Protein AF-A0A7I7PAJ8-F1 (afdb_monomer_lite)

Foldseek 3Di:
DADVVVVCCPCCVPQNFAWPDKDWDFAPRQCVVPVDGGWTWIWIWGDGQNDIDIDTHTPPDGDDDDDPDDDPDDDDDDDDDPDDDD

pLDDT: mean 90.93, std 7.52, range [68.06, 98.62]

Radius of gyration: 14.89 Å; chains: 1; bounding box: 30×32×44 Å

Sequence (86 aa):
MSDMEASLRFYRDLLGLDVFFDLQLEGPSMEAVTGDVGARGRMVGGMLGGTVVELLEFAHRGLEPQQHDAKLGYTNISLSVRDLPR

InterPro domains:
  IPR004360 Glyoxalase/fosfomycin resistance/dioxygenase domain [PF00903] (2-58)
  IPR029068 Glyoxalase/Bleomycin resistance protein/Dihydroxybiphenyl dioxygenase [G3DSA:3.10.180.10] (1-86)
  IPR029068 Glyoxalase/Bleomycin resistance protein/Dihydroxybiphenyl dioxygenase [SSF54593] (2-84)

Secondary structure (DSSP, 8-state):
---HHHHHIIIIIIT--EEEEEEEEETHHHHHHH--TT-EEEEEEEEETTEEEEEEEESSSPPPPPP-S--SS--------S----

Structure (mmCIF, N/CA/C/O backbone):
data_AF-A0A7I7PAJ8-F1
#
_entry.id   AF-A0A7I7PAJ8-F1
#
loop_
_atom_site.group_PDB
_atom_site.id
_atom_site.type_symbol
_atom_site.label_atom_id
_atom_site.label_alt_id
_atom_site.label_comp_id
_atom_site.label_asym_id
_atom_site.label_entity_id
_atom_site.label_seq_id
_atom_site.pdbx_PDB_ins_code
_atom_site.Cartn_x
_atom_site.Cartn_y
_atom_site.Cartn_z
_atom_site.occupancy
_atom_site.B_iso_or_equiv
_atom_site.auth_seq_id
_atom_site.auth_comp_id
_atom_site.auth_asym_id
_atom_site.auth_atom_id
_atom_site.pdbx_PDB_model_num
ATOM 1 N N . MET A 1 1 ? 6.498 1.614 -1.060 1.00 90.81 1 MET A N 1
ATOM 2 C CA . MET A 1 1 ? 7.103 1.076 0.170 1.00 90.81 1 MET A CA 1
ATOM 3 C C . MET A 1 1 ? 8.532 0.665 -0.127 1.00 90.81 1 MET A C 1
ATOM 5 O O . MET A 1 1 ? 8.777 0.173 -1.220 1.00 90.81 1 MET A O 1
ATOM 9 N N . SER A 1 2 ? 9.468 0.949 0.782 1.00 92.56 2 SER A N 1
ATOM 10 C CA . SER A 1 2 ? 10.892 0.586 0.641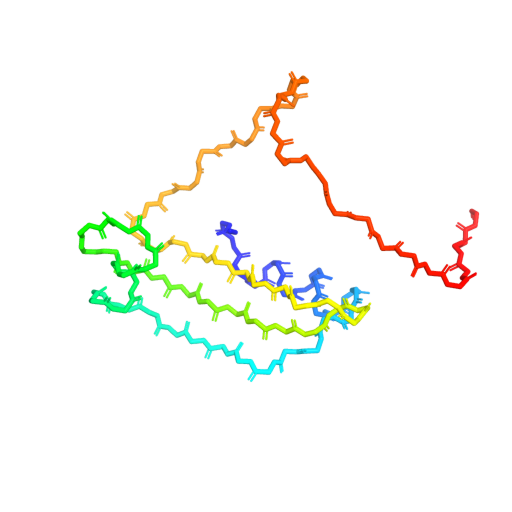 1.00 92.56 2 SER A CA 1
ATOM 11 C C . SER A 1 2 ? 11.243 -0.762 1.279 1.00 92.56 2 SER A C 1
ATOM 13 O O . SER A 1 2 ? 12.337 -1.263 1.056 1.00 92.56 2 SER A O 1
ATOM 15 N N . ASP A 1 3 ? 10.340 -1.289 2.108 1.00 94.25 3 ASP A N 1
ATOM 16 C CA . ASP A 1 3 ? 10.392 -2.625 2.700 1.00 94.25 3 ASP A CA 1
ATOM 17 C C . ASP A 1 3 ? 8.944 -3.124 2.832 1.00 94.25 3 ASP A C 1
ATOM 19 O O . ASP A 1 3 ? 8.148 -2.596 3.627 1.00 94.25 3 ASP A O 1
ATOM 23 N N . MET A 1 4 ? 8.572 -4.096 1.999 1.00 96.88 4 MET A N 1
ATOM 24 C CA . MET A 1 4 ? 7.235 -4.685 2.005 1.00 96.88 4 MET A CA 1
ATOM 25 C C . MET A 1 4 ? 6.944 -5.421 3.314 1.00 96.88 4 MET A C 1
ATOM 27 O O . MET A 1 4 ? 5.850 -5.288 3.855 1.00 96.88 4 MET A O 1
ATOM 31 N N . GLU A 1 5 ? 7.909 -6.140 3.880 1.00 97.50 5 GLU A N 1
ATOM 32 C CA . GLU A 1 5 ? 7.689 -6.918 5.101 1.00 97.50 5 GLU A CA 1
ATOM 33 C C . GLU A 1 5 ? 7.447 -6.007 6.307 1.00 97.50 5 GLU A C 1
ATOM 35 O O . GLU A 1 5 ? 6.567 -6.270 7.129 1.00 97.50 5 GLU A O 1
ATOM 40 N N . ALA A 1 6 ? 8.177 -4.894 6.408 1.00 97.25 6 ALA A N 1
ATOM 41 C CA . ALA A 1 6 ? 7.896 -3.861 7.404 1.00 97.25 6 ALA A CA 1
ATOM 42 C C . ALA A 1 6 ? 6.508 -3.240 7.215 1.00 97.25 6 ALA A C 1
ATOM 44 O O . ALA A 1 6 ? 5.785 -3.027 8.191 1.00 97.25 6 ALA A O 1
ATOM 45 N N . SER A 1 7 ? 6.116 -3.002 5.964 1.00 97.44 7 SER A N 1
ATOM 46 C CA . SER A 1 7 ? 4.804 -2.446 5.635 1.00 97.44 7 SER A CA 1
ATOM 47 C C . SER A 1 7 ? 3.671 -3.410 5.985 1.00 97.44 7 SER A C 1
ATOM 49 O O . SER A 1 7 ? 2.670 -2.976 6.545 1.00 97.44 7 SER A O 1
ATOM 51 N N . LEU A 1 8 ? 3.825 -4.714 5.738 1.00 98.38 8 LEU A N 1
ATOM 52 C CA . LEU A 1 8 ? 2.820 -5.722 6.088 1.00 98.38 8 LEU A CA 1
ATOM 53 C C . LEU A 1 8 ? 2.673 -5.885 7.600 1.00 98.38 8 LEU A C 1
ATOM 55 O O . LEU A 1 8 ? 1.547 -5.943 8.087 1.00 98.38 8 LEU A O 1
ATOM 59 N N . ARG A 1 9 ? 3.769 -5.843 8.367 1.00 98.62 9 ARG A N 1
ATOM 60 C CA . ARG A 1 9 ? 3.671 -5.815 9.838 1.00 98.62 9 ARG A CA 1
ATOM 61 C C . ARG A 1 9 ? 2.838 -4.637 10.348 1.00 98.62 9 ARG A C 1
ATOM 63 O O . ARG A 1 9 ? 2.129 -4.762 11.339 1.00 98.62 9 ARG A O 1
ATOM 70 N N . PHE A 1 10 ? 2.903 -3.491 9.678 1.00 97.50 10 PHE A N 1
ATOM 71 C CA . PHE A 1 10 ? 2.118 -2.325 10.065 1.00 97.50 10 PHE A CA 1
ATOM 72 C C . PHE A 1 10 ? 0.678 -2.387 9.536 1.00 97.50 10 PHE A C 1
ATOM 74 O O . PHE A 1 10 ? -0.278 -2.369 10.305 1.00 97.50 10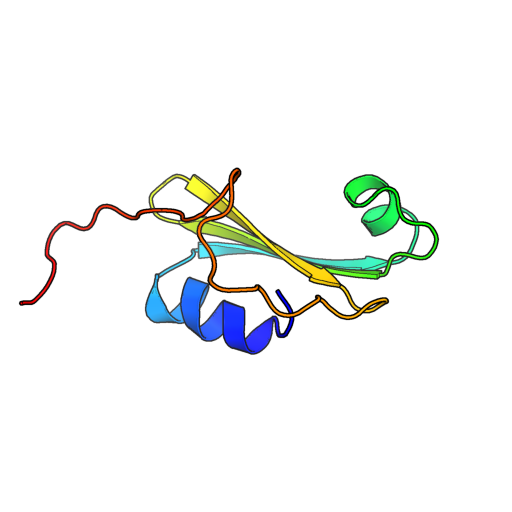 PHE A O 1
ATOM 81 N N . TYR A 1 11 ? 0.488 -2.482 8.223 1.00 97.62 11 TYR A N 1
ATOM 82 C CA . TYR A 1 11 ? -0.843 -2.380 7.632 1.00 97.62 11 TYR A CA 1
ATOM 83 C C . TYR A 1 11 ? -1.687 -3.636 7.849 1.00 97.62 11 TYR A C 1
ATOM 85 O O . TYR A 1 11 ? -2.854 -3.509 8.202 1.00 97.62 11 TYR A O 1
ATOM 93 N N . ARG A 1 12 ? -1.121 -4.836 7.680 1.00 97.81 12 ARG A N 1
ATOM 94 C CA . ARG A 1 12 ? -1.845 -6.104 7.867 1.00 97.81 12 ARG A CA 1
ATOM 95 C C . ARG A 1 12 ? -1.940 -6.463 9.342 1.00 97.81 12 ARG A C 1
ATOM 97 O O . ARG A 1 12 ? -3.044 -6.590 9.856 1.00 97.81 12 ARG A O 1
ATOM 104 N N . ASP A 1 13 ? -0.802 -6.587 10.024 1.00 98.06 13 ASP A N 1
ATOM 105 C CA . ASP A 1 13 ? -0.800 -7.170 11.373 1.00 98.06 13 ASP A CA 1
ATOM 106 C C . ASP A 1 13 ? -1.296 -6.187 12.445 1.00 98.06 13 ASP A C 1
ATOM 10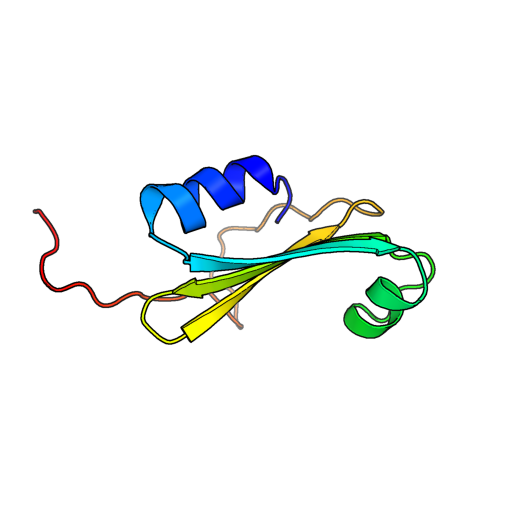8 O O . ASP A 1 13 ? -2.006 -6.597 13.360 1.00 98.06 13 ASP A O 1
ATOM 112 N N . LEU A 1 14 ? -0.953 -4.895 12.338 1.00 96.56 14 LEU A N 1
ATOM 113 C CA . LEU A 1 14 ? -1.354 -3.887 13.327 1.00 96.56 14 LEU A CA 1
ATOM 114 C C . LEU A 1 14 ? -2.676 -3.192 12.974 1.00 96.56 14 LEU A C 1
ATOM 116 O O . LEU A 1 14 ? -3.519 -3.016 13.851 1.00 96.56 14 LEU A O 1
ATOM 120 N N . LEU A 1 15 ? -2.862 -2.774 11.718 1.00 95.50 15 LEU A N 1
ATOM 121 C CA . LEU A 1 15 ? -4.057 -2.024 11.302 1.00 95.50 15 LEU A CA 1
ATOM 122 C C . LEU A 1 15 ? -5.188 -2.901 10.746 1.00 95.50 15 LEU A C 1
ATOM 124 O O . LEU A 1 15 ? -6.306 -2.408 10.601 1.00 95.50 15 LEU A O 1
ATOM 128 N N . GLY A 1 16 ? -4.938 -4.185 10.480 1.00 96.31 16 GLY A N 1
ATOM 129 C CA . GLY A 1 16 ? -5.967 -5.128 10.041 1.00 96.31 16 GLY A CA 1
ATOM 130 C C . GLY A 1 16 ? -6.322 -5.040 8.555 1.00 96.31 16 GLY A C 1
ATOM 131 O O . GLY A 1 16 ? -7.478 -5.252 8.199 1.00 96.31 16 GLY A O 1
ATOM 132 N N . LEU A 1 17 ? -5.359 -4.712 7.687 1.00 98.06 17 LEU A N 1
ATOM 133 C CA . LEU A 1 17 ? -5.515 -4.828 6.234 1.00 98.06 17 LEU A CA 1
ATOM 134 C C . LEU A 1 17 ? -5.773 -6.295 5.863 1.00 98.06 17 LEU A C 1
ATOM 136 O O . LEU A 1 17 ? -4.898 -7.144 6.030 1.00 98.06 17 LEU A O 1
ATOM 140 N N . ASP A 1 18 ? -6.953 -6.569 5.317 1.00 98.25 18 ASP A N 1
ATOM 141 C CA . ASP A 1 18 ? -7.340 -7.888 4.825 1.00 98.25 18 ASP A CA 1
ATOM 142 C C . ASP A 1 18 ? -6.815 -8.084 3.399 1.00 98.25 18 ASP A C 1
ATOM 144 O O . ASP A 1 18 ? -7.369 -7.550 2.436 1.00 98.25 18 ASP A O 1
ATOM 148 N N . VAL A 1 19 ? -5.681 -8.773 3.275 1.00 98.50 19 VAL A N 1
ATOM 149 C CA . VAL A 1 19 ? -4.969 -8.959 2.005 1.00 98.50 19 VAL A CA 1
ATOM 150 C C . VAL A 1 19 ? -5.709 -9.963 1.127 1.00 98.50 19 VAL A C 1
ATOM 152 O O . VAL A 1 19 ? -5.851 -11.127 1.494 1.00 98.50 19 VAL A O 1
ATOM 155 N N . PHE A 1 20 ? -6.096 -9.534 -0.075 1.00 97.94 20 PHE A N 1
ATOM 156 C CA . PHE A 1 20 ? -6.735 -10.400 -1.070 1.00 97.94 20 PHE A CA 1
ATOM 157 C C . PHE A 1 20 ? -5.890 -10.620 -2.333 1.00 97.94 20 PHE A C 1
ATOM 159 O O . PHE A 1 20 ? -6.240 -11.476 -3.146 1.00 97.94 20 PHE A O 1
ATOM 166 N N . PHE A 1 21 ? -4.761 -9.920 -2.498 1.00 97.31 21 PHE A N 1
ATOM 167 C CA . PHE A 1 21 ? -3.727 -10.309 -3.461 1.00 97.31 21 PHE A CA 1
ATOM 168 C C . PHE A 1 21 ? -2.318 -9.898 -3.021 1.00 97.31 21 PHE A C 1
ATOM 170 O O . PHE A 1 21 ? -2.126 -8.885 -2.351 1.00 97.31 21 PHE A O 1
ATOM 177 N N . ASP A 1 22 ? -1.331 -10.674 -3.466 1.00 97.75 22 ASP A N 1
ATOM 178 C CA . ASP A 1 22 ? 0.102 -10.434 -3.293 1.00 97.75 22 ASP A CA 1
ATOM 179 C C . ASP A 1 22 ? 0.819 -10.967 -4.537 1.00 97.75 22 ASP A C 1
ATOM 181 O O . ASP A 1 22 ? 0.801 -12.170 -4.809 1.00 97.75 22 ASP A O 1
ATOM 185 N N . LEU A 1 23 ? 1.362 -10.062 -5.346 1.00 95.62 23 LEU A N 1
ATOM 186 C CA . LEU A 1 23 ? 1.899 -10.363 -6.667 1.00 95.62 23 LEU A CA 1
ATOM 187 C C . LEU A 1 23 ? 3.323 -9.834 -6.798 1.00 95.62 23 LEU A C 1
ATOM 189 O O . LEU A 1 23 ? 3.593 -8.662 -6.530 1.00 95.62 23 LEU A O 1
ATOM 193 N N . GLN A 1 24 ? 4.214 -10.685 -7.305 1.00 94.75 24 GLN A N 1
ATOM 194 C CA . GLN A 1 24 ? 5.465 -10.223 -7.894 1.00 94.75 24 GLN A CA 1
ATOM 195 C C . GLN A 1 24 ? 5.193 -9.748 -9.319 1.00 94.75 24 GLN A C 1
ATOM 197 O O . GLN A 1 24 ? 4.542 -10.442 -10.101 1.00 94.75 24 GLN A O 1
ATOM 202 N N . LEU A 1 25 ? 5.673 -8.551 -9.638 1.00 92.50 25 LEU A N 1
ATOM 203 C CA . LEU A 1 25 ? 5.472 -7.895 -10.920 1.00 92.50 25 LEU A CA 1
ATOM 204 C C . LEU A 1 25 ? 6.821 -7.699 -11.606 1.00 92.50 25 LEU A C 1
ATOM 206 O O . LEU A 1 25 ? 7.749 -7.125 -11.032 1.00 92.50 25 LEU A O 1
ATOM 210 N N . GLU A 1 26 ? 6.911 -8.129 -12.860 1.00 89.81 26 GLU A N 1
ATOM 211 C CA . GLU A 1 26 ? 8.124 -8.026 -13.667 1.00 89.81 26 GLU A CA 1
ATOM 212 C C . GLU A 1 26 ? 7.792 -7.568 -15.087 1.00 89.81 26 GLU A C 1
ATOM 214 O O . GLU A 1 26 ? 6.826 -8.033 -15.698 1.00 89.81 26 GLU A O 1
ATOM 219 N N . GLY A 1 27 ? 8.616 -6.662 -15.618 1.00 88.19 27 GLY A N 1
ATOM 220 C CA . GLY A 1 27 ? 8.528 -6.203 -16.999 1.00 88.19 27 GLY A CA 1
ATOM 221 C C . GLY A 1 27 ? 7.137 -5.642 -17.316 1.00 88.19 27 GLY A C 1
ATOM 222 O O . GLY A 1 27 ? 6.680 -4.757 -16.585 1.00 88.19 27 GLY A O 1
ATOM 223 N N . PRO A 1 28 ? 6.423 -6.160 -18.337 1.00 88.94 28 PRO A N 1
ATOM 224 C CA . PRO A 1 28 ? 5.193 -5.549 -18.843 1.00 88.94 28 PRO A CA 1
ATOM 225 C C . PRO A 1 28 ? 4.117 -5.261 -17.788 1.00 88.94 28 PRO A C 1
ATOM 227 O O . PRO A 1 28 ? 3.412 -4.259 -17.891 1.00 88.94 28 PRO A O 1
ATOM 230 N N . SER A 1 29 ? 3.974 -6.111 -16.763 1.00 86.62 29 SER A N 1
ATOM 231 C CA . SER A 1 29 ? 2.938 -5.926 -15.739 1.00 86.62 29 SER A CA 1
ATOM 232 C C . SER A 1 29 ? 3.236 -4.754 -14.806 1.00 86.62 29 SER A C 1
ATOM 234 O O . SER A 1 29 ? 2.318 -4.052 -14.393 1.00 86.62 29 SER A O 1
ATOM 236 N N . MET A 1 30 ? 4.510 -4.530 -14.475 1.00 90.81 30 MET A N 1
ATOM 237 C CA . MET A 1 30 ? 4.923 -3.395 -13.651 1.00 90.81 30 MET A CA 1
ATOM 238 C C . MET A 1 30 ? 5.038 -2.128 -14.502 1.00 90.81 30 MET A C 1
ATOM 240 O O . MET A 1 30 ? 4.569 -1.075 -14.088 1.00 90.81 30 MET A O 1
ATOM 244 N N . GLU A 1 31 ? 5.590 -2.245 -15.711 1.00 92.44 31 GLU A N 1
ATOM 245 C CA . GLU A 1 31 ? 5.695 -1.161 -16.694 1.00 92.44 31 GLU A CA 1
ATOM 246 C C . GLU A 1 31 ? 4.336 -0.513 -16.976 1.00 92.44 31 GLU A C 1
ATOM 248 O O . GLU A 1 31 ? 4.237 0.710 -17.023 1.00 92.44 31 GLU A O 1
ATOM 253 N N . ALA A 1 32 ? 3.270 -1.311 -17.098 1.00 88.00 32 ALA A N 1
ATOM 254 C CA . ALA A 1 32 ? 1.917 -0.800 -17.309 1.00 88.00 32 ALA A CA 1
ATOM 255 C C . ALA A 1 32 ? 1.396 0.055 -16.138 1.00 88.00 32 ALA A C 1
ATOM 257 O O . ALA A 1 32 ? 0.600 0.967 -16.352 1.00 88.00 32 ALA A O 1
ATOM 258 N N . VAL A 1 33 ? 1.838 -0.226 -14.908 1.00 85.12 33 VAL A N 1
ATOM 259 C CA . VAL A 1 33 ? 1.433 0.505 -13.696 1.00 85.12 33 VAL A CA 1
ATOM 260 C C . VAL A 1 33 ? 2.288 1.755 -13.494 1.00 85.12 33 VAL A C 1
ATOM 262 O O . VAL A 1 33 ? 1.795 2.780 -13.026 1.00 85.12 33 VAL A O 1
ATOM 265 N N . THR A 1 34 ? 3.579 1.679 -13.818 1.00 87.56 34 THR A N 1
ATOM 266 C CA . THR A 1 34 ? 4.566 2.704 -13.452 1.00 87.56 34 THR A CA 1
ATOM 267 C C . THR A 1 34 ? 4.947 3.631 -14.600 1.00 87.56 34 THR A C 1
ATOM 269 O O . THR A 1 34 ? 5.435 4.730 -14.346 1.00 87.56 34 THR A O 1
ATOM 272 N N . GLY A 1 35 ? 4.760 3.194 -15.848 1.00 89.69 35 GLY A N 1
ATOM 273 C CA . GLY A 1 35 ? 5.275 3.862 -17.043 1.00 89.69 35 GLY A CA 1
ATOM 274 C C . GLY A 1 35 ? 6.800 3.793 -17.196 1.00 89.69 35 GLY A C 1
ATOM 275 O O . GLY A 1 35 ? 7.347 4.513 -18.028 1.00 89.69 35 GLY A O 1
ATOM 276 N N . ASP A 1 36 ? 7.488 2.969 -16.400 1.00 89.56 36 ASP A N 1
ATOM 277 C CA . ASP A 1 36 ? 8.953 2.886 -16.357 1.00 89.56 36 ASP A CA 1
ATOM 278 C C . ASP A 1 36 ? 9.450 1.562 -16.945 1.00 89.56 36 ASP A C 1
ATOM 280 O O . ASP A 1 36 ? 9.063 0.498 -16.465 1.00 89.56 36 ASP A O 1
ATOM 284 N N . VAL A 1 37 ? 10.293 1.624 -17.980 1.00 90.44 37 VAL A N 1
ATOM 285 C CA . VAL A 1 37 ? 10.762 0.457 -18.747 1.00 90.44 37 VAL A CA 1
ATOM 286 C C . VAL A 1 37 ? 11.692 -0.411 -17.900 1.00 90.44 37 VAL A C 1
ATOM 288 O O . VAL A 1 37 ? 12.630 0.076 -17.274 1.00 90.44 37 VAL A O 1
ATOM 291 N N . GLY A 1 38 ? 11.473 -1.726 -17.914 1.00 89.00 38 GLY A N 1
ATOM 292 C CA . GLY A 1 38 ? 12.219 -2.674 -17.092 1.00 89.00 38 GLY A CA 1
ATOM 293 C C . GLY A 1 38 ? 11.811 -2.649 -15.619 1.00 89.00 38 GLY A C 1
ATOM 294 O O . GLY A 1 38 ? 12.531 -3.194 -14.773 1.00 89.00 38 GLY A O 1
ATOM 295 N N . ALA A 1 39 ? 10.674 -2.026 -15.292 1.00 92.25 39 ALA A N 1
ATOM 296 C CA . ALA A 1 39 ? 10.181 -1.993 -13.933 1.00 92.25 39 ALA A CA 1
ATOM 297 C C . ALA A 1 39 ? 9.918 -3.410 -13.404 1.00 92.25 39 ALA A C 1
ATOM 299 O O . ALA A 1 39 ? 9.393 -4.301 -14.070 1.00 92.25 39 ALA A O 1
ATOM 300 N N . ARG A 1 40 ? 10.295 -3.600 -12.146 1.00 94.50 40 ARG A N 1
ATOM 301 C CA . ARG A 1 40 ? 10.014 -4.794 -11.345 1.00 94.50 40 ARG A CA 1
ATOM 302 C C . ARG A 1 40 ? 9.727 -4.409 -9.905 1.00 94.50 40 ARG A C 1
ATOM 304 O O . ARG A 1 40 ? 10.230 -3.377 -9.432 1.00 94.50 40 ARG A O 1
ATOM 311 N N . GLY A 1 41 ? 8.955 -5.229 -9.213 1.00 94.75 41 GLY A N 1
ATOM 312 C CA . GLY A 1 41 ? 8.525 -4.943 -7.856 1.00 94.75 41 GLY A CA 1
ATOM 313 C C . GLY A 1 41 ? 7.528 -5.952 -7.311 1.00 94.75 41 GLY A C 1
ATOM 314 O O . GLY A 1 41 ? 7.267 -6.980 -7.927 1.00 94.75 41 GLY A O 1
ATOM 315 N N . ARG A 1 42 ? 6.949 -5.611 -6.164 1.00 95.44 42 ARG A N 1
ATOM 316 C CA . ARG A 1 42 ? 5.898 -6.383 -5.500 1.00 95.44 42 ARG A CA 1
ATOM 317 C C . ARG A 1 42 ? 4.701 -5.487 -5.248 1.00 95.44 42 ARG A C 1
ATOM 319 O O . ARG A 1 42 ? 4.867 -4.336 -4.838 1.00 95.44 42 ARG A O 1
ATOM 326 N N . MET A 1 43 ? 3.507 -6.014 -5.468 1.00 96.06 43 MET A N 1
ATOM 327 C CA . MET A 1 43 ? 2.256 -5.324 -5.196 1.00 96.06 43 MET A CA 1
ATOM 328 C C . MET A 1 43 ? 1.394 -6.177 -4.274 1.00 96.06 43 MET A C 1
ATOM 330 O O . MET A 1 43 ? 1.104 -7.330 -4.584 1.00 96.06 43 MET A O 1
ATOM 334 N N . VAL A 1 44 ? 0.974 -5.597 -3.154 1.00 98.12 44 VAL A N 1
ATOM 335 C CA . VAL A 1 44 ? 0.073 -6.246 -2.199 1.00 98.12 44 VAL A CA 1
ATOM 336 C C . VAL A 1 44 ? -1.155 -5.378 -2.021 1.00 98.12 44 VAL A C 1
ATOM 338 O O . VAL A 1 44 ? -1.025 -4.200 -1.693 1.00 98.12 44 VAL A O 1
ATOM 341 N N . GLY A 1 45 ? -2.337 -5.950 -2.222 1.00 98.06 45 GLY A N 1
ATOM 342 C CA . GLY A 1 45 ? -3.596 -5.234 -2.081 1.00 98.06 45 GLY A CA 1
ATOM 343 C C . GLY A 1 45 ? -4.556 -5.922 -1.132 1.00 98.06 45 GLY A C 1
ATOM 344 O O . GLY A 1 45 ? -4.614 -7.151 -1.023 1.00 98.06 45 GLY A O 1
ATOM 345 N N . GLY A 1 46 ? -5.309 -5.093 -0.423 1.00 98.25 46 GLY A N 1
ATOM 346 C CA . GLY A 1 46 ? -6.245 -5.547 0.586 1.00 98.25 46 GLY A CA 1
ATOM 347 C C . GLY A 1 46 ? -7.338 -4.535 0.887 1.00 98.25 46 GLY A C 1
ATOM 348 O O . GLY A 1 46 ? -7.352 -3.421 0.361 1.00 98.25 46 GLY A O 1
ATOM 349 N N . MET A 1 47 ? -8.262 -4.939 1.752 1.00 97.94 47 MET A N 1
ATOM 350 C CA . MET A 1 47 ? -9.340 -4.102 2.263 1.00 97.94 47 MET A CA 1
ATOM 351 C C . MET A 1 47 ? -8.988 -3.588 3.661 1.00 97.94 47 MET A C 1
ATOM 353 O O . MET A 1 47 ? -8.668 -4.369 4.553 1.00 97.94 47 MET A O 1
ATOM 357 N N . LEU A 1 48 ? -9.083 -2.278 3.877 1.00 96.25 48 LEU A N 1
ATOM 358 C CA . LEU A 1 48 ? -8.877 -1.638 5.173 1.00 96.25 48 LEU A CA 1
ATOM 359 C C . LEU A 1 48 ? -10.018 -0.660 5.444 1.00 96.25 48 LEU A C 1
ATOM 361 O O . LEU A 1 48 ? -10.180 0.336 4.742 1.00 96.25 48 LEU A O 1
ATOM 365 N N . GLY A 1 49 ? -10.847 -0.958 6.447 1.00 91.88 49 GLY A N 1
ATOM 366 C CA . GLY A 1 49 ? -11.971 -0.090 6.817 1.00 91.88 49 GLY A CA 1
ATOM 367 C C . GLY A 1 49 ? -12.968 0.166 5.677 1.00 91.88 49 GLY A C 1
ATOM 368 O O . GLY A 1 49 ? -13.528 1.254 5.591 1.00 91.88 49 GLY A O 1
ATOM 369 N N . GLY A 1 50 ? -13.156 -0.802 4.772 1.00 93.50 50 GLY A N 1
ATOM 370 C CA . GLY A 1 50 ? -14.027 -0.660 3.598 1.00 93.50 50 GLY A CA 1
ATOM 371 C C . GLY A 1 50 ? -13.396 0.076 2.408 1.00 93.50 50 GLY A C 1
ATOM 372 O O . GLY A 1 50 ? -14.080 0.305 1.415 1.00 93.50 50 GLY A O 1
ATOM 373 N N . THR A 1 51 ? -12.108 0.426 2.488 1.00 95.19 51 THR A N 1
ATOM 374 C CA . THR A 1 51 ? -11.335 1.017 1.387 1.00 95.19 51 THR A CA 1
ATOM 375 C C . THR A 1 51 ? -10.282 0.038 0.883 1.00 95.19 51 THR A C 1
ATOM 377 O O . THR A 1 51 ? -9.589 -0.592 1.680 1.00 95.19 51 THR A O 1
ATOM 380 N N . VAL A 1 52 ? -10.126 -0.070 -0.438 1.00 97.38 52 VAL A N 1
ATOM 381 C CA . VAL A 1 52 ? -9.018 -0.830 -1.030 1.00 97.38 52 VAL A CA 1
ATOM 382 C C . VAL A 1 52 ? -7.724 -0.032 -0.891 1.00 97.38 52 VAL A C 1
ATOM 384 O O . VAL A 1 52 ? -7.668 1.138 -1.270 1.00 97.38 52 VAL A O 1
ATOM 387 N N . VAL A 1 53 ? -6.688 -0.674 -0.356 1.00 97.00 53 VAL A N 1
ATOM 388 C CA . VAL A 1 53 ? -5.341 -0.113 -0.224 1.00 97.00 53 VAL A CA 1
ATOM 389 C C . VAL A 1 53 ? -4.359 -1.019 -0.948 1.00 97.00 53 VAL A C 1
ATOM 391 O O . VAL A 1 53 ? -4.342 -2.228 -0.720 1.00 97.00 53 VAL A O 1
ATOM 394 N N . GLU A 1 54 ? -3.518 -0.417 -1.786 1.00 96.81 54 GLU A N 1
ATOM 395 C CA . GLU A 1 54 ? -2.451 -1.098 -2.517 1.00 96.81 54 GLU A CA 1
ATOM 396 C C . GLU A 1 54 ? -1.083 -0.597 -2.045 1.00 96.81 54 GLU A C 1
ATOM 398 O O . GLU A 1 54 ? -0.793 0.603 -2.026 1.00 96.81 54 GLU A O 1
ATOM 403 N N . LEU A 1 55 ? -0.223 -1.534 -1.656 1.00 96.19 55 LEU A N 1
ATOM 404 C CA . LEU A 1 55 ? 1.165 -1.303 -1.290 1.00 96.19 55 LEU A CA 1
ATOM 405 C C . LEU A 1 55 ? 2.043 -1.709 -2.471 1.00 96.19 55 LEU A C 1
ATOM 407 O O . LEU A 1 55 ? 2.024 -2.863 -2.894 1.00 96.19 55 LEU A O 1
ATOM 411 N N . LEU A 1 56 ? 2.837 -0.768 -2.981 1.00 94.94 56 LEU A N 1
ATOM 412 C CA . LEU A 1 56 ? 3.754 -1.006 -4.095 1.00 94.94 56 LEU A CA 1
ATOM 413 C C . LEU A 1 56 ? 5.206 -0.878 -3.634 1.00 94.94 56 LEU A C 1
ATOM 415 O O . LEU A 1 56 ? 5.597 0.167 -3.107 1.00 94.94 56 LEU A O 1
ATOM 419 N N . GLU A 1 57 ? 6.011 -1.913 -3.842 1.00 94.62 57 GLU A N 1
ATOM 420 C CA . GLU A 1 57 ? 7.460 -1.912 -3.632 1.00 94.62 57 GLU A CA 1
ATOM 421 C C . GLU A 1 57 ? 8.185 -1.977 -4.975 1.00 94.62 57 GLU A C 1
ATOM 423 O O . GLU A 1 57 ? 7.832 -2.766 -5.848 1.00 94.62 57 GLU A O 1
ATOM 428 N N . PHE A 1 58 ? 9.211 -1.142 -5.140 1.00 93.56 58 PHE A N 1
ATOM 429 C CA . PHE A 1 58 ? 10.018 -1.087 -6.35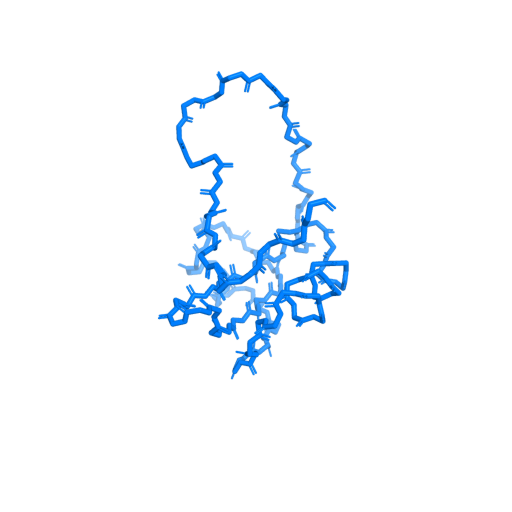3 1.00 93.56 58 PHE A CA 1
ATOM 430 C C . PHE A 1 58 ? 11.341 -1.823 -6.130 1.00 93.56 58 PH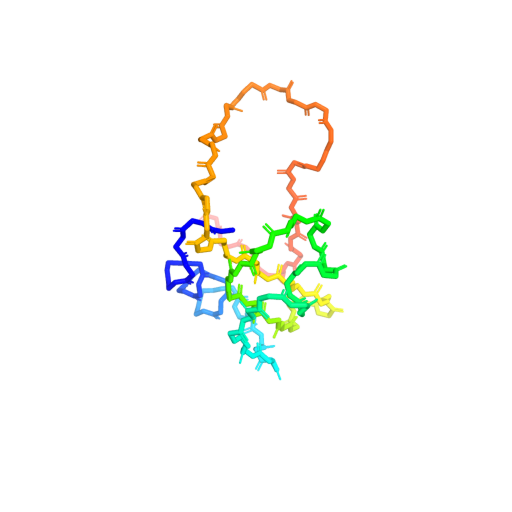E A C 1
ATOM 432 O O . PHE A 1 58 ? 12.120 -1.443 -5.265 1.00 93.56 58 PHE A O 1
ATOM 439 N N . ALA A 1 59 ? 11.628 -2.837 -6.949 1.00 91.25 59 ALA A N 1
ATOM 440 C CA . ALA A 1 59 ? 12.870 -3.617 -6.872 1.00 91.25 59 ALA A CA 1
ATOM 441 C C . ALA A 1 59 ? 13.954 -3.150 -7.867 1.00 91.25 59 ALA A C 1
ATOM 443 O O . ALA A 1 59 ? 15.064 -3.687 -7.902 1.00 91.25 59 ALA A O 1
ATOM 444 N N . HIS A 1 60 ? 13.631 -2.185 -8.731 1.00 86.38 60 HIS A N 1
ATOM 445 C CA . HIS A 1 60 ? 14.545 -1.634 -9.739 1.00 86.38 60 HIS A CA 1
ATOM 446 C C . HIS A 1 60 ? 15.134 -0.274 -9.357 1.00 86.3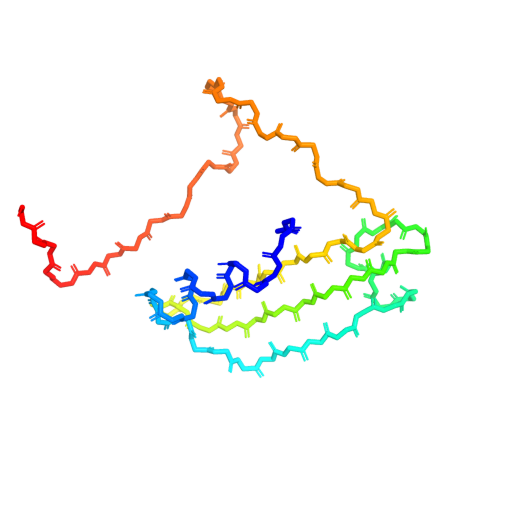8 60 HIS A C 1
ATOM 448 O O . HIS A 1 60 ? 16.105 0.156 -9.972 1.00 86.38 60 HIS A O 1
ATOM 454 N N . ARG A 1 61 ? 14.573 0.395 -8.344 1.00 85.25 61 ARG A N 1
ATOM 455 C CA . ARG A 1 61 ? 15.033 1.700 -7.869 1.00 85.25 61 ARG A CA 1
ATOM 456 C C . ARG A 1 61 ? 14.783 1.853 -6.376 1.00 85.25 61 ARG A C 1
ATOM 458 O O . ARG A 1 61 ? 13.820 1.301 -5.850 1.00 85.25 61 ARG A O 1
ATOM 465 N N . GLY A 1 62 ? 15.620 2.651 -5.722 1.00 82.12 62 GLY A N 1
ATOM 466 C CA . GLY A 1 62 ? 15.339 3.132 -4.374 1.00 82.12 62 GLY A CA 1
ATOM 467 C C . GLY A 1 62 ? 14.188 4.140 -4.368 1.00 82.12 62 GLY A C 1
ATOM 468 O O . GLY A 1 62 ? 13.892 4.792 -5.375 1.00 82.12 62 GLY A O 1
ATOM 469 N N . LEU A 1 63 ? 13.540 4.271 -3.214 1.00 83.88 63 LEU A N 1
ATOM 470 C CA . LEU A 1 63 ? 12.688 5.417 -2.924 1.00 83.88 63 LEU A CA 1
ATOM 471 C C . LEU A 1 63 ? 13.545 6.491 -2.262 1.00 83.88 63 LEU A C 1
ATOM 473 O O . LEU A 1 63 ? 14.273 6.200 -1.314 1.00 83.88 63 LEU A O 1
ATOM 477 N N . GLU A 1 64 ? 13.438 7.722 -2.751 1.00 80.62 64 GLU A N 1
ATOM 478 C CA . GLU A 1 64 ? 14.062 8.859 -2.082 1.00 80.62 64 GLU A CA 1
ATOM 479 C C . GLU A 1 64 ? 13.420 9.063 -0.701 1.00 80.62 64 GLU A C 1
ATOM 481 O O . GLU A 1 64 ? 12.189 8.982 -0.586 1.00 80.62 64 GLU A O 1
ATOM 486 N N . PRO A 1 65 ? 14.213 9.336 0.352 1.00 76.12 65 PRO A N 1
ATOM 487 C CA . PRO A 1 65 ? 13.677 9.638 1.669 1.00 76.12 65 PRO A CA 1
ATOM 488 C C . PRO A 1 65 ? 12.691 10.804 1.607 1.00 76.12 65 PRO A C 1
ATOM 490 O O . PRO A 1 65 ? 12.957 11.850 1.006 1.00 76.12 65 PRO A O 1
ATOM 493 N N . GLN A 1 66 ? 11.542 10.644 2.260 1.00 69.69 66 GLN A N 1
ATOM 494 C CA . GLN A 1 66 ? 10.557 11.711 2.319 1.00 69.69 66 GLN A CA 1
ATOM 495 C C . GLN A 1 66 ? 11.084 12.853 3.197 1.00 69.69 66 GLN A C 1
ATOM 497 O O . GLN A 1 66 ? 11.404 12.666 4.367 1.00 69.69 66 GLN A O 1
ATOM 502 N N . GLN A 1 67 ? 11.167 14.054 2.629 1.00 70.50 67 GLN A N 1
ATOM 503 C CA . GLN A 1 67 ? 11.492 15.263 3.387 1.00 70.50 67 GLN A CA 1
ATOM 504 C C . GLN A 1 67 ? 10.248 15.722 4.163 1.00 70.50 67 GLN A C 1
ATOM 506 O O . GLN A 1 67 ? 9.178 15.850 3.567 1.00 70.50 67 GLN A O 1
ATOM 511 N N . HIS A 1 68 ? 10.400 15.988 5.462 1.00 68.06 68 HIS A N 1
ATOM 512 C CA . HIS A 1 68 ? 9.315 16.298 6.409 1.00 68.06 68 HIS A CA 1
ATOM 513 C C . HIS A 1 68 ? 8.790 17.748 6.356 1.00 68.06 68 HIS A C 1
ATOM 515 O O . HIS A 1 68 ? 8.103 18.189 7.277 1.00 68.06 68 HIS A O 1
ATOM 521 N N . ASP A 1 69 ? 9.085 18.494 5.294 1.00 77.69 69 ASP A N 1
ATOM 522 C CA . ASP A 1 69 ? 8.561 19.850 5.121 1.00 77.69 69 ASP A CA 1
ATOM 523 C C . ASP A 1 69 ? 7.087 19.820 4.693 1.00 77.69 69 ASP A C 1
ATOM 525 O O . ASP A 1 69 ? 6.597 18.828 4.149 1.00 77.69 69 ASP A O 1
ATOM 529 N N . ALA A 1 70 ? 6.362 20.921 4.908 1.00 71.75 70 ALA A N 1
ATOM 530 C CA . ALA A 1 70 ? 4.983 21.055 4.447 1.00 71.75 70 ALA A CA 1
ATOM 531 C C . ALA A 1 70 ? 4.925 20.959 2.911 1.00 71.75 70 ALA A C 1
ATOM 533 O O . ALA A 1 70 ? 5.245 21.916 2.203 1.00 71.75 70 ALA A O 1
ATOM 534 N N . LYS A 1 71 ? 4.529 19.792 2.390 1.00 73.19 71 LYS A N 1
ATOM 535 C CA . LYS A 1 71 ? 4.397 19.539 0.949 1.00 73.19 71 LYS A CA 1
ATOM 536 C C . LYS A 1 71 ? 2.934 19.582 0.512 1.00 73.19 71 LYS A C 1
ATOM 538 O O . LYS A 1 71 ? 2.043 19.107 1.213 1.00 73.19 71 LYS A O 1
ATOM 543 N N . LEU A 1 72 ? 2.703 20.131 -0.678 1.00 83.69 72 LEU A N 1
ATOM 544 C CA . LEU A 1 72 ? 1.437 19.996 -1.400 1.00 83.69 72 LEU A CA 1
ATOM 545 C C . LEU A 1 72 ? 1.318 18.570 -1.966 1.00 83.69 72 LEU A C 1
ATOM 547 O O . LEU A 1 72 ? 2.320 17.994 -2.388 1.00 83.69 72 LEU A O 1
ATOM 551 N N . GLY A 1 73 ? 0.101 18.023 -2.007 1.00 86.62 73 GLY A N 1
ATOM 552 C CA . GLY A 1 73 ? -0.188 16.682 -2.531 1.00 86.62 73 GLY A CA 1
ATOM 553 C C . GLY A 1 73 ? -0.805 15.749 -1.487 1.00 86.62 73 GLY A C 1
ATOM 554 O O . GLY A 1 73 ? -1.365 16.205 -0.490 1.00 86.62 73 GLY A O 1
ATOM 555 N N . TYR A 1 74 ? -0.718 14.436 -1.722 1.00 86.06 74 TYR A N 1
ATOM 556 C CA . TYR A 1 74 ? -1.170 13.424 -0.764 1.00 86.06 74 TYR A CA 1
ATOM 557 C C . TYR A 1 74 ? -0.227 13.371 0.441 1.00 86.06 74 TYR A C 1
ATOM 559 O O . TYR A 1 74 ? 0.974 13.160 0.285 1.00 86.06 74 TYR A O 1
ATOM 567 N N . THR A 1 75 ? -0.772 13.561 1.643 1.00 86.00 75 THR A N 1
ATOM 568 C CA . THR A 1 75 ? 0.024 13.659 2.879 1.00 86.00 75 THR A CA 1
ATOM 569 C C . THR A 1 75 ? -0.260 12.537 3.865 1.00 86.00 75 THR A C 1
ATOM 571 O O . THR A 1 75 ? 0.659 12.053 4.517 1.00 86.00 75 THR A O 1
ATOM 574 N N . ASN A 1 76 ? -1.520 12.123 3.990 1.00 90.00 76 ASN A N 1
ATOM 575 C CA . ASN A 1 76 ? -1.940 11.080 4.915 1.00 90.00 76 ASN A CA 1
ATOM 576 C C . ASN A 1 76 ? -3.201 10.370 4.416 1.00 90.00 76 ASN A C 1
ATOM 578 O O . ASN A 1 76 ? -3.964 10.911 3.615 1.00 90.00 76 ASN A O 1
ATOM 582 N N . ILE A 1 77 ? -3.414 9.175 4.958 1.00 90.31 77 ILE A N 1
ATOM 583 C CA . ILE A 1 77 ? -4.722 8.534 5.034 1.00 90.31 77 ILE A CA 1
ATOM 584 C C . ILE A 1 77 ? -5.142 8.514 6.503 1.00 90.31 77 ILE A C 1
ATOM 586 O O . ILE A 1 77 ? -4.302 8.380 7.392 1.00 90.31 77 ILE A O 1
ATOM 590 N N . SER A 1 78 ? -6.437 8.666 6.756 1.00 92.56 78 SER A N 1
ATOM 591 C CA . SER A 1 78 ? -6.999 8.677 8.105 1.00 92.56 78 SER A CA 1
ATOM 592 C C . SER A 1 78 ? -7.996 7.537 8.254 1.00 92.56 78 SER A C 1
ATOM 594 O O . SER A 1 78 ? -8.817 7.308 7.369 1.00 92.56 78 SER A O 1
ATOM 596 N N . LEU A 1 79 ? -7.923 6.830 9.380 1.00 90.75 79 LEU A N 1
ATOM 597 C CA . LEU A 1 79 ? -8.808 5.714 9.701 1.00 90.75 79 LEU A CA 1
ATOM 598 C C . LEU A 1 79 ? -9.713 6.115 10.862 1.00 90.75 79 LEU A C 1
ATOM 600 O O . LEU A 1 79 ? -9.235 6.539 11.914 1.00 90.75 79 LEU A O 1
ATOM 604 N N . SER A 1 80 ? -11.021 5.966 10.679 1.00 91.56 80 SER A N 1
ATOM 605 C CA . SER A 1 80 ? -11.978 6.109 11.773 1.00 91.56 80 SER A CA 1
ATOM 606 C C . SER A 1 80 ? -12.088 4.791 12.529 1.00 91.56 80 SER A C 1
ATOM 608 O O . SER A 1 80 ? -12.382 3.749 11.946 1.00 91.56 80 SER A O 1
ATOM 610 N N . VAL A 1 81 ? -11.877 4.849 13.840 1.00 91.69 81 VAL A N 1
ATOM 611 C CA . VAL A 1 81 ? -12.011 3.709 14.749 1.00 91.69 81 VAL A CA 1
ATOM 612 C C . VAL A 1 81 ? -13.088 4.005 15.784 1.00 91.69 81 VAL A C 1
ATOM 614 O O . VAL A 1 81 ? -13.367 5.167 16.077 1.00 91.69 81 VAL A O 1
ATOM 617 N N . ARG A 1 82 ? -13.712 2.954 16.326 1.00 93.06 82 ARG A N 1
ATOM 618 C CA . ARG A 1 82 ? -14.760 3.107 17.349 1.00 93.06 82 ARG A CA 1
ATOM 619 C C . ARG A 1 82 ? -14.212 3.712 18.638 1.00 93.06 82 ARG A C 1
ATOM 621 O O . ARG A 1 82 ? -14.830 4.615 19.184 1.00 93.06 82 ARG A O 1
ATOM 628 N N . ASP A 1 83 ? -13.040 3.245 19.060 1.00 94.06 83 ASP A N 1
ATOM 629 C CA . ASP A 1 83 ? -12.392 3.650 20.301 1.00 94.06 83 ASP A CA 1
ATOM 630 C C . ASP A 1 83 ? -10.904 3.892 20.045 1.00 94.06 83 ASP A C 1
ATOM 632 O O . ASP A 1 83 ? -10.213 3.029 19.499 1.00 94.06 83 ASP A O 1
ATOM 636 N N . LEU A 1 84 ? -10.414 5.064 20.448 1.00 90.88 84 LEU A N 1
ATOM 637 C CA . LEU A 1 84 ? -8.992 5.386 20.464 1.00 90.88 84 LEU A CA 1
ATOM 638 C C . LEU A 1 84 ? -8.563 5.524 21.933 1.00 90.88 84 LEU A C 1
ATOM 640 O O . LEU A 1 84 ? -9.094 6.401 22.625 1.00 90.88 84 LEU A O 1
ATOM 644 N N . PRO A 1 85 ? -7.665 4.662 22.441 1.00 82.69 85 PRO A N 1
ATOM 645 C CA . PRO A 1 85 ? -7.187 4.785 23.811 1.00 82.69 85 PRO A CA 1
ATOM 646 C C . PRO A 1 85 ? -6.478 6.132 24.007 1.00 82.69 85 PRO A C 1
ATOM 648 O O . PRO A 1 85 ? -5.823 6.634 23.093 1.00 82.69 85 PRO A O 1
ATOM 651 N N . ARG A 1 86 ? -6.665 6.724 25.191 1.00 70.94 86 ARG A N 1
ATOM 652 C CA . ARG A 1 86 ? -5.977 7.955 25.605 1.00 70.94 86 ARG A CA 1
ATOM 653 C C . ARG A 1 86 ? -4.565 7.676 26.085 1.00 70.94 86 ARG A C 1
ATOM 655 O O . ARG A 1 86 ? -4.374 6.615 26.719 1.00 70.94 86 ARG A O 1
#

Organism: NCBI:txid459858